Protein AF-A0A3M5W2M2-F1 (afdb_monomer)

Radius of gyration: 17.87 Å; Cα contacts (8 Å, |Δi|>4): 77; chains: 1; bounding box: 51×24×40 Å

Sequence (66 aa):
MASICPGTSHQIVLDLDEAAPAHFNLEPAGYVLHRWDPEQGLVSHNAVFGDYEGPYPFYDEGGLID

pLDDT: mean 93.92, std 4.36, range [67.69, 98.12]

Organism: NCBI:txid663959

Nearest PDB 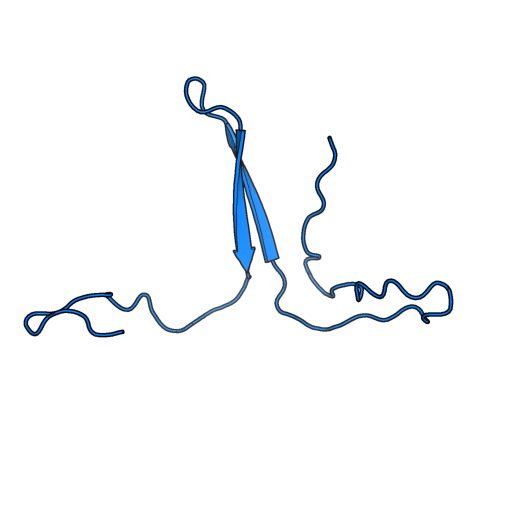structures (foldseek):
  3m9q-assembly2_B  TM=3.371E-01  e=2.338E+00  Drosophila melanogaster
  3k6l-assembly3_C  TM=3.419E-01  e=8.768E+00  Escherichia coli K-12

Secondary structure (DSSP, 8-state):
-------SS-EE-----TTPPP-EE-PPPEEEEEEEETTTEEEEEEEE-S--S-PPPSEETTEE--

Solvent-accessible surface area (backbone atoms only — not comparable to full-atom values): 4585 Å² total; per-residue (Å²): 140,86,85,87,67,60,38,82,66,51,35,72,60,89,67,86,55,92,84,58,76,95,50,71,40,81,54,76,24,30,48,66,50,78,44,79,42,97,90,80,39,79,46,76,47,78,50,70,59,79,92,70,93,69,90,74,70,62,60,58,100,91,38,76,73,118

Structure (mmCIF, N/CA/C/O backbone):
data_AF-A0A3M5W2M2-F1
#
_entry.id   AF-A0A3M5W2M2-F1
#
loop_
_atom_site.group_PDB
_atom_site.id
_atom_site.type_symbol
_atom_site.label_atom_id
_atom_site.label_alt_id
_atom_site.label_comp_id
_atom_site.label_asym_id
_atom_site.label_entity_id
_atom_site.label_seq_id
_atom_site.pdbx_PDB_ins_code
_atom_site.Cartn_x
_atom_site.Cartn_y
_atom_site.Cartn_z
_atom_site.occupancy
_atom_site.B_iso_or_equiv
_atom_site.auth_seq_id
_atom_site.auth_comp_id
_atom_site.auth_asym_id
_atom_site.auth_atom_id
_atom_site.pdbx_PDB_model_num
ATOM 1 N N . MET A 1 1 ? 13.586 1.637 11.004 1.00 67.69 1 MET A N 1
ATOM 2 C CA . MET A 1 1 ? 12.354 1.055 10.434 1.00 67.69 1 MET A CA 1
ATOM 3 C C . MET A 1 1 ? 11.972 1.900 9.234 1.00 67.69 1 MET A C 1
ATOM 5 O O . MET A 1 1 ? 12.049 3.116 9.343 1.00 67.69 1 MET A O 1
ATOM 9 N N . ALA A 1 2 ? 11.653 1.278 8.104 1.00 82.75 2 ALA A N 1
ATOM 10 C CA . ALA A 1 2 ? 11.228 1.961 6.887 1.00 82.75 2 ALA A CA 1
ATOM 11 C C . ALA A 1 2 ? 9.936 1.305 6.392 1.00 82.75 2 ALA A C 1
ATOM 13 O O . ALA A 1 2 ? 9.759 0.101 6.564 1.00 82.75 2 ALA A O 1
ATOM 14 N N . SER A 1 3 ? 9.049 2.109 5.815 1.00 90.50 3 SER A N 1
ATOM 15 C CA . SER A 1 3 ? 7.825 1.663 5.154 1.00 90.50 3 SER A CA 1
ATOM 16 C C . SER A 1 3 ? 7.781 2.289 3.771 1.00 90.50 3 SER A C 1
ATOM 18 O O . SER A 1 3 ? 8.260 3.408 3.586 1.00 90.50 3 SER A O 1
ATOM 20 N N . ILE A 1 4 ? 7.185 1.576 2.823 1.00 92.81 4 ILE A N 1
ATOM 21 C CA . ILE A 1 4 ? 6.847 2.088 1.495 1.00 92.81 4 ILE A CA 1
ATOM 22 C C . ILE A 1 4 ? 5.322 2.156 1.353 1.00 92.81 4 ILE A C 1
ATOM 24 O O . ILE A 1 4 ? 4.600 1.528 2.126 1.00 92.81 4 ILE A O 1
ATOM 28 N N . CYS A 1 5 ? 4.840 2.943 0.397 1.00 93.81 5 CYS A N 1
ATOM 29 C CA . CYS A 1 5 ? 3.424 3.125 0.081 1.00 93.81 5 CYS A CA 1
ATOM 30 C C . CYS A 1 5 ? 3.211 2.773 -1.398 1.00 93.81 5 CYS A C 1
ATOM 32 O O . CYS A 1 5 ? 4.107 3.072 -2.195 1.00 93.81 5 CYS A O 1
ATOM 34 N N . PRO A 1 6 ? 2.059 2.186 -1.781 1.00 94.06 6 PRO A N 1
ATOM 35 C CA . PRO A 1 6 ? 1.693 2.057 -3.186 1.00 94.06 6 PRO A CA 1
ATOM 36 C C . PRO A 1 6 ? 1.773 3.399 -3.921 1.00 94.06 6 PRO A C 1
ATOM 38 O O . PRO A 1 6 ? 1.491 4.458 -3.352 1.00 94.06 6 PRO A O 1
ATOM 41 N N . GLY A 1 7 ? 2.154 3.351 -5.195 1.00 91.69 7 GLY A N 1
ATOM 42 C CA . GLY A 1 7 ? 2.120 4.506 -6.082 1.00 91.69 7 GLY A CA 1
ATOM 43 C C . GLY A 1 7 ? 0.683 4.920 -6.405 1.00 91.69 7 GLY A C 1
ATOM 44 O O . GLY A 1 7 ? -0.235 4.100 -6.415 1.00 91.69 7 GLY A O 1
ATOM 45 N N . THR A 1 8 ? 0.482 6.196 -6.728 1.00 92.25 8 THR A N 1
ATOM 46 C CA . THR A 1 8 ? -0.838 6.737 -7.099 1.00 92.25 8 THR A CA 1
ATOM 47 C C . THR A 1 8 ? -1.221 6.495 -8.565 1.00 92.25 8 THR A C 1
ATOM 49 O O . THR A 1 8 ? -2.329 6.841 -8.962 1.00 92.25 8 THR A O 1
ATOM 52 N N . SER A 1 9 ? -0.324 5.929 -9.384 1.00 92.06 9 SER A N 1
ATOM 53 C CA . SER A 1 9 ? -0.524 5.744 -10.832 1.00 92.06 9 SER A CA 1
ATOM 54 C C . SER A 1 9 ? -0.201 4.327 -11.304 1.00 92.06 9 SER A C 1
ATOM 56 O O . SER A 1 9 ? -1.070 3.653 -11.842 1.00 92.06 9 SER A O 1
ATOM 58 N N . HIS A 1 10 ? 1.042 3.889 -11.127 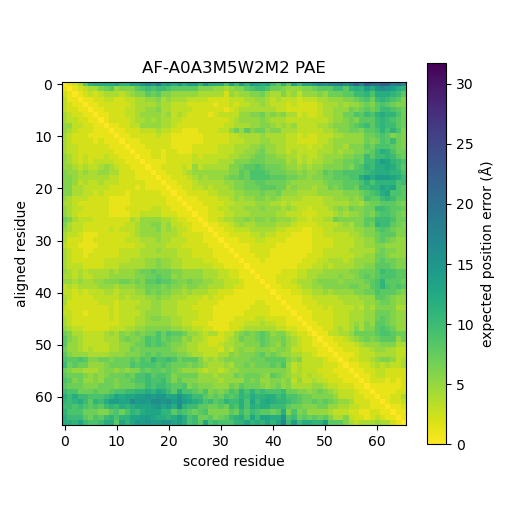1.00 93.69 10 HIS A N 1
ATOM 59 C CA . HIS A 1 10 ? 1.523 2.568 -11.520 1.00 93.69 10 HIS A CA 1
ATOM 60 C C . HIS A 1 10 ? 2.347 1.984 -10.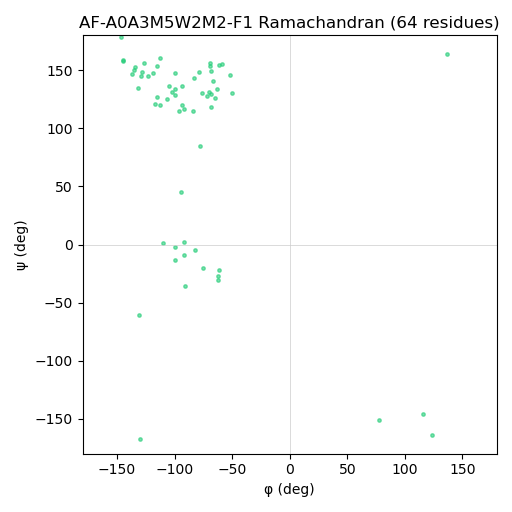379 1.00 93.69 10 HIS A C 1
ATOM 62 O O . HIS A 1 10 ? 2.929 2.728 -9.584 1.00 93.69 10 HIS A O 1
ATOM 68 N N . GLN A 1 11 ? 2.392 0.658 -10.310 1.00 95.56 11 GLN A N 1
ATOM 69 C CA . GLN A 1 11 ? 3.183 -0.068 -9.323 1.00 95.56 11 GLN A CA 1
ATOM 70 C C . GLN A 1 11 ? 4.414 -0.648 -10.000 1.00 95.56 11 GLN A C 1
ATOM 72 O O . GLN A 1 11 ? 4.314 -1.194 -11.097 1.00 95.56 11 GLN A O 1
ATOM 77 N N . ILE A 1 12 ? 5.569 -0.530 -9.351 1.00 95.62 12 ILE A N 1
ATOM 78 C CA . ILE A 1 12 ? 6.774 -1.230 -9.793 1.00 95.62 12 ILE A CA 1
ATOM 79 C C . ILE A 1 12 ? 6.632 -2.693 -9.395 1.00 95.62 12 ILE A C 1
ATOM 81 O O . ILE A 1 12 ? 6.294 -2.993 -8.249 1.00 95.62 12 ILE A O 1
ATOM 85 N N . VAL A 1 13 ? 6.875 -3.592 -10.346 1.00 95.50 13 VAL A N 1
ATOM 86 C CA . VAL A 1 13 ? 6.793 -5.031 -10.094 1.00 95.50 13 VAL A CA 1
ATOM 87 C C . VAL A 1 13 ? 7.875 -5.416 -9.092 1.00 95.50 13 VAL A C 1
ATOM 89 O O . VAL A 1 13 ? 9.054 -5.125 -9.300 1.00 95.50 13 VAL A O 1
ATOM 92 N N . LEU A 1 14 ? 7.471 -6.080 -8.007 1.00 94.44 14 LEU A N 1
ATOM 93 C CA . LEU A 1 14 ? 8.408 -6.707 -7.084 1.00 94.44 14 LEU A CA 1
ATOM 94 C C . LEU A 1 14 ? 8.891 -8.024 -7.693 1.00 94.44 14 LEU A C 1
ATOM 96 O O . LEU A 1 14 ? 8.341 -9.087 -7.414 1.00 94.44 14 LEU A O 1
ATOM 100 N N . ASP A 1 15 ? 9.910 -7.925 -8.538 1.00 96.19 15 ASP A N 1
ATOM 101 C CA . ASP A 1 15 ? 10.681 -9.071 -9.004 1.00 96.19 15 ASP A CA 1
ATOM 102 C C . ASP A 1 15 ? 11.983 -9.154 -8.198 1.00 96.19 15 ASP A C 1
ATOM 104 O O . ASP A 1 15 ? 12.681 -8.154 -8.024 1.00 96.19 15 ASP A O 1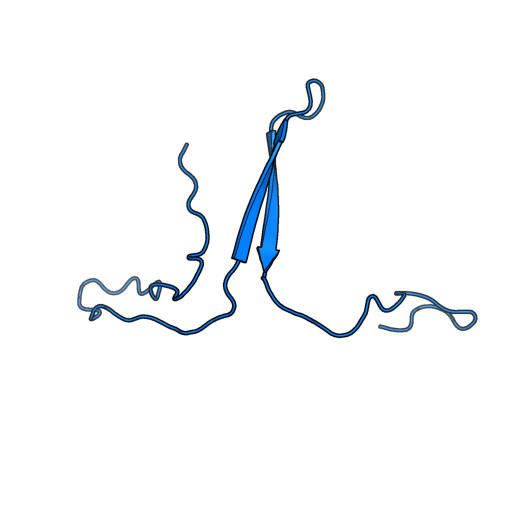
ATOM 108 N N . LEU A 1 16 ? 12.263 -10.329 -7.634 1.00 95.50 16 LEU A N 1
ATOM 109 C CA . LEU A 1 16 ? 13.428 -10.562 -6.776 1.00 95.50 16 LEU A CA 1
ATOM 110 C C . LEU A 1 16 ? 14.586 -11.236 -7.525 1.00 95.50 16 LEU A C 1
ATOM 112 O O . LEU A 1 16 ? 15.632 -11.467 -6.917 1.00 95.50 16 LEU A O 1
ATOM 116 N N . ASP A 1 17 ? 14.417 -11.562 -8.810 1.00 97.50 17 ASP A N 1
ATOM 117 C CA . ASP A 1 17 ? 15.521 -12.004 -9.661 1.00 97.50 17 ASP A CA 1
ATOM 118 C C . ASP A 1 17 ? 16.449 -10.816 -9.976 1.00 97.50 17 ASP A C 1
ATOM 120 O O . ASP A 1 17 ? 16.014 -9.758 -10.429 1.00 97.50 17 ASP A O 1
ATOM 124 N N . GLU A 1 18 ? 17.752 -10.984 -9.738 1.00 95.81 18 GLU A N 1
ATOM 125 C CA . GLU A 1 18 ? 18.769 -9.953 -9.983 1.00 95.81 18 GLU A CA 1
ATOM 126 C C . GLU A 1 18 ? 18.867 -9.566 -11.470 1.00 95.81 18 GLU A C 1
ATOM 128 O O . GLU A 1 18 ? 19.240 -8.440 -11.800 1.00 95.81 18 GLU A O 1
ATOM 133 N N . ALA A 1 19 ? 18.509 -10.483 -12.371 1.00 97.19 19 ALA A N 1
ATOM 134 C CA . ALA A 1 19 ? 18.480 -10.256 -13.809 1.00 97.19 19 ALA A CA 1
ATOM 135 C C . ALA A 1 19 ? 17.113 -9.766 -14.322 1.00 97.19 19 ALA A C 1
ATOM 137 O O . ALA A 1 19 ? 16.951 -9.591 -15.535 1.00 97.19 19 ALA A O 1
ATOM 138 N N . ALA A 1 20 ? 16.130 -9.548 -13.441 1.00 96.12 20 ALA A N 1
ATOM 139 C CA . ALA A 1 20 ? 14.807 -9.101 -13.848 1.00 96.12 20 ALA A CA 1
ATOM 140 C C . ALA A 1 20 ? 14.856 -7.713 -14.516 1.00 96.12 20 ALA A C 1
ATOM 142 O O . ALA A 1 20 ? 15.483 -6.781 -14.002 1.00 96.12 20 ALA A O 1
ATOM 143 N N . PRO A 1 21 ? 14.177 -7.523 -15.660 1.00 96.75 21 PRO A N 1
ATOM 144 C CA . PRO A 1 21 ? 14.013 -6.200 -16.250 1.00 96.75 21 PRO A CA 1
ATOM 145 C C . PRO A 1 21 ? 13.079 -5.319 -15.402 1.00 96.75 21 PRO A C 1
ATOM 147 O O . PRO A 1 21 ? 12.198 -5.799 -14.691 1.00 96.75 21 PRO A O 1
ATOM 150 N N . ALA A 1 22 ? 13.223 -3.997 -15.524 1.00 96.50 22 ALA A N 1
ATOM 151 C CA . ALA A 1 22 ? 12.328 -3.051 -14.864 1.00 96.50 22 ALA A CA 1
ATOM 152 C C . ALA A 1 22 ? 10.918 -3.107 -15.478 1.00 96.50 22 ALA A C 1
ATOM 154 O O . ALA A 1 22 ? 10.728 -2.776 -16.651 1.00 96.50 22 ALA A O 1
ATOM 155 N N . HIS A 1 23 ? 9.929 -3.476 -14.666 1.00 97.75 23 HIS A N 1
ATOM 156 C CA . HIS A 1 23 ? 8.531 -3.592 -15.073 1.00 97.75 23 HIS A CA 1
ATOM 157 C C . HIS A 1 23 ? 7.595 -2.787 -14.169 1.00 97.75 23 HIS A C 1
ATOM 159 O O . HIS A 1 23 ? 7.893 -2.521 -13.001 1.00 97.75 23 HIS A O 1
ATOM 165 N N . PHE A 1 24 ? 6.432 -2.432 -14.716 1.00 97.06 24 PHE A N 1
ATOM 166 C CA . PHE A 1 24 ? 5.345 -1.811 -13.973 1.00 97.06 24 PHE A CA 1
ATOM 167 C C . PHE A 1 24 ? 3.997 -2.442 -14.330 1.00 97.06 24 PHE A C 1
ATOM 169 O O . PHE A 1 24 ? 3.787 -2.861 -15.468 1.00 97.06 24 PHE A O 1
ATOM 176 N N . ASN A 1 25 ? 3.077 -2.435 -13.367 1.00 96.56 25 ASN A N 1
ATOM 177 C CA . ASN A 1 25 ? 1.684 -2.832 -13.541 1.00 96.56 25 ASN A CA 1
ATOM 178 C C . ASN A 1 25 ? 0.748 -1.64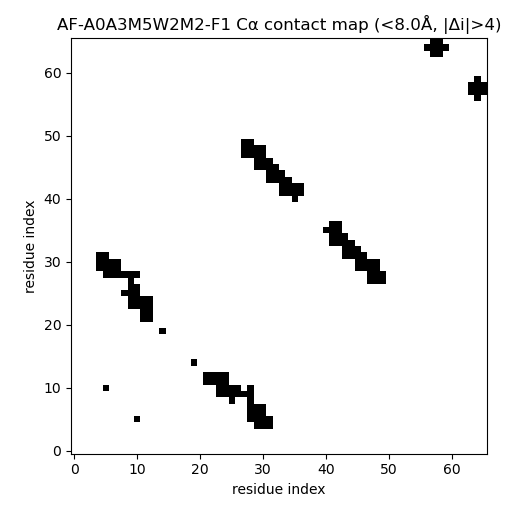0 -13.309 1.00 96.56 25 ASN A C 1
ATOM 180 O O . ASN A 1 25 ? 1.048 -0.722 -12.541 1.00 96.56 25 ASN A O 1
ATOM 184 N N . LEU A 1 26 ? -0.427 -1.694 -13.939 1.00 94.69 26 LEU A N 1
ATOM 185 C CA . LEU A 1 26 ? -1.558 -0.798 -13.670 1.00 94.69 26 LEU A CA 1
ATOM 186 C C . LEU A 1 26 ? -2.529 -1.438 -12.668 1.00 94.69 26 LEU A C 1
ATOM 188 O O . LEU A 1 26 ? -3.741 -1.453 -12.873 1.00 94.69 26 LEU A O 1
ATOM 192 N N . GLU A 1 27 ? -1.979 -2.022 -11.604 1.00 91.81 27 GLU A N 1
ATOM 193 C CA . GLU A 1 27 ? -2.767 -2.445 -10.446 1.00 91.81 27 GLU A CA 1
ATOM 194 C C . GLU A 1 27 ? -3.448 -1.229 -9.800 1.00 91.81 27 GLU A C 1
ATOM 196 O O . GLU A 1 27 ? -2.940 -0.107 -9.941 1.00 91.81 27 GLU A O 1
ATOM 201 N N . PRO A 1 28 ? -4.578 -1.419 -9.089 1.00 92.44 28 PRO A N 1
ATOM 202 C CA . PRO A 1 28 ? -5.243 -0.322 -8.407 1.00 92.44 28 PRO A CA 1
ATOM 203 C C . PRO A 1 28 ? -4.254 0.475 -7.560 1.00 92.44 28 PRO A C 1
ATOM 205 O O . PRO A 1 28 ? -3.479 -0.079 -6.778 1.00 92.44 28 PRO A O 1
ATOM 208 N N . ALA A 1 29 ? -4.280 1.794 -7.727 1.00 93.38 29 ALA A N 1
ATOM 209 C CA . ALA A 1 29 ? -3.534 2.681 -6.854 1.00 93.38 29 ALA A CA 1
ATOM 210 C C . ALA A 1 29 ? -4.001 2.481 -5.402 1.00 93.38 29 ALA A C 1
ATOM 212 O O . ALA A 1 29 ? -5.141 2.089 -5.160 1.00 93.38 29 ALA A O 1
ATOM 213 N N . GLY A 1 30 ? -3.155 2.795 -4.425 1.00 94.38 30 GLY A N 1
ATOM 214 C CA . GLY A 1 30 ? -3.513 2.686 -3.012 1.00 94.38 30 GLY A CA 1
ATOM 215 C C . GLY A 1 30 ? -2.855 3.750 -2.151 1.00 94.38 30 GLY A C 1
ATOM 216 O O . GLY A 1 30 ? -2.093 4.583 -2.639 1.00 94.38 30 GLY A O 1
ATOM 217 N N . TYR A 1 31 ? -3.164 3.725 -0.860 1.00 94.38 31 TYR A N 1
ATOM 218 C CA . TYR A 1 31 ? -2.618 4.644 0.128 1.00 94.38 31 TYR A CA 1
ATOM 219 C C . TYR A 1 31 ? -2.408 3.958 1.476 1.00 94.38 31 TYR A C 1
ATOM 221 O O . TYR A 1 31 ? -3.051 2.956 1.802 1.00 94.38 31 TYR A O 1
ATOM 229 N N . VAL A 1 32 ? -1.518 4.544 2.278 1.00 97.19 32 VAL A N 1
ATOM 230 C CA . VAL A 1 32 ? -1.333 4.193 3.687 1.00 97.19 32 VAL A CA 1
ATOM 231 C C . VAL A 1 32 ? -1.771 5.370 4.550 1.00 97.19 32 VAL A C 1
ATOM 233 O O . VAL A 1 32 ? -1.227 6.468 4.442 1.00 97.19 32 VAL A O 1
ATOM 236 N N . LEU A 1 33 ? -2.760 5.151 5.414 1.00 95.69 33 LEU A N 1
ATOM 237 C CA . LEU A 1 33 ? -3.196 6.114 6.418 1.00 95.69 33 LEU A CA 1
ATOM 238 C C . LEU A 1 33 ? -2.524 5.803 7.755 1.00 95.69 33 LEU A C 1
ATOM 240 O O . LEU A 1 33 ? -2.798 4.781 8.382 1.00 95.69 33 LEU A O 1
ATOM 244 N N . HIS A 1 34 ? -1.676 6.718 8.209 1.00 96.50 34 HIS A N 1
ATOM 245 C CA . HIS A 1 34 ? -1.021 6.634 9.508 1.00 96.50 34 HIS A CA 1
ATOM 246 C C . HIS A 1 34 ? -1.825 7.399 10.563 1.00 96.50 34 HIS A C 1
ATOM 248 O O . HIS A 1 34 ? -2.011 8.611 10.455 1.00 96.50 34 HIS A O 1
ATOM 254 N N . ARG A 1 35 ? -2.276 6.700 11.605 1.00 97.56 35 ARG A N 1
ATOM 255 C CA . ARG A 1 35 ? -2.942 7.274 12.776 1.00 97.56 35 ARG A CA 1
ATOM 256 C C . ARG A 1 35 ? -2.078 7.050 14.010 1.00 97.56 35 ARG A C 1
ATOM 258 O O . ARG A 1 35 ? -1.716 5.920 14.316 1.00 97.56 35 ARG A O 1
ATOM 265 N N . TRP A 1 36 ? -1.784 8.124 14.732 1.00 97.44 36 TRP A N 1
ATOM 266 C CA . TRP A 1 36 ? -1.163 8.043 16.050 1.00 97.44 36 TRP A CA 1
ATOM 267 C C . TRP A 1 36 ? -2.228 8.043 17.144 1.00 97.44 36 TRP A C 1
ATOM 269 O O . TRP A 1 36 ? -3.158 8.850 17.104 1.00 97.44 36 TRP A O 1
ATOM 279 N N . ASP A 1 37 ? -2.057 7.168 18.127 1.00 97.50 37 ASP A N 1
ATOM 280 C CA . ASP A 1 37 ? -2.823 7.131 19.363 1.00 97.50 37 ASP A CA 1
ATOM 281 C C . ASP A 1 37 ? -1.857 7.021 20.563 1.00 97.50 37 ASP A C 1
ATOM 283 O O . ASP A 1 37 ? -0.911 6.235 20.503 1.00 97.50 37 ASP A O 1
ATOM 287 N N . PRO A 1 38 ? -2.028 7.800 21.646 1.00 97.44 38 PRO A N 1
ATOM 288 C CA . PRO A 1 38 ? -1.108 7.755 22.784 1.00 97.44 38 PRO A CA 1
ATOM 289 C C . PRO A 1 38 ? -1.046 6.407 23.517 1.00 97.44 38 PRO A C 1
ATOM 291 O O . PRO A 1 38 ? 0.002 6.084 24.072 1.00 97.44 38 PRO A O 1
ATOM 294 N N . GLU A 1 39 ? -2.137 5.637 23.543 1.00 98.12 39 GLU A N 1
ATOM 295 C CA . GLU A 1 39 ? -2.209 4.344 24.236 1.00 98.12 39 GLU A CA 1
ATOM 296 C C . GLU A 1 39 ? -1.832 3.184 23.306 1.00 98.12 39 GLU A C 1
ATOM 298 O O . GLU A 1 39 ? -1.191 2.225 23.733 1.00 98.12 39 GLU A O 1
ATOM 303 N N . GLN A 1 40 ? -2.207 3.277 22.027 1.00 96.50 40 GLN A N 1
ATOM 304 C CA . GLN A 1 40 ? -2.033 2.205 21.037 1.00 96.50 40 GLN A CA 1
ATOM 305 C C . GLN A 1 40 ? -0.807 2.394 20.128 1.00 96.50 40 GLN A C 1
ATOM 307 O O . GLN A 1 40 ? -0.397 1.465 19.432 1.00 96.50 40 GLN A O 1
ATOM 312 N N . GLY A 1 41 ? -0.200 3.580 20.129 1.00 97.00 41 GLY A N 1
ATOM 313 C CA . GLY A 1 41 ? 0.931 3.937 19.279 1.00 97.00 41 GLY A CA 1
ATOM 314 C C . GLY A 1 41 ? 0.537 4.249 17.830 1.00 97.00 41 GLY A C 1
ATOM 315 O O . GLY A 1 41 ? -0.547 4.756 17.540 1.00 97.00 41 GLY A O 1
ATOM 316 N N . LEU A 1 42 ? 1.460 3.990 16.896 1.00 96.44 42 LEU A N 1
ATOM 317 C CA . LEU A 1 42 ? 1.261 4.237 15.466 1.00 96.44 42 LEU A CA 1
ATOM 318 C C . LEU A 1 42 ? 0.530 3.061 14.808 1.00 96.44 42 LEU A C 1
ATOM 320 O O . LEU A 1 42 ? 1.096 1.980 14.660 1.00 96.44 42 LEU A O 1
ATOM 324 N N . VAL A 1 43 ? -0.684 3.305 14.321 1.00 96.31 43 VAL A N 1
ATOM 325 C CA . VAL A 1 43 ? -1.454 2.372 13.493 1.00 96.31 43 VAL A CA 1
ATOM 326 C C . VAL A 1 43 ? -1.371 2.818 12.037 1.00 96.31 43 VAL A C 1
ATOM 328 O O . VAL A 1 43 ? -1.586 3.986 11.724 1.00 96.31 43 VAL A O 1
ATOM 331 N N . SER A 1 44 ? -1.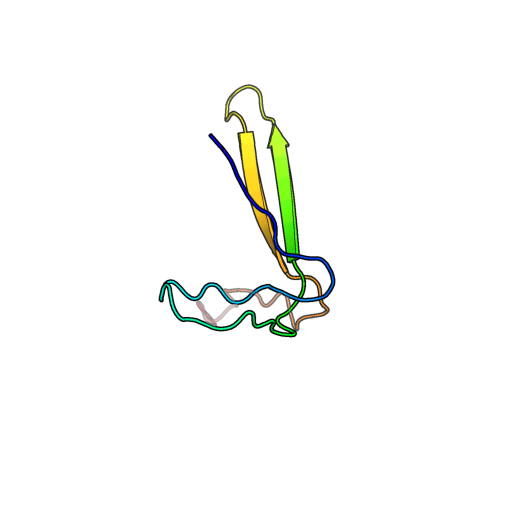059 1.891 11.133 1.00 96.38 44 SER A N 1
ATOM 332 C CA . SER A 1 44 ? -1.013 2.152 9.690 1.00 96.38 44 SER A CA 1
ATOM 333 C C . SER A 1 44 ? -2.067 1.306 8.991 1.00 96.38 44 SER A C 1
ATOM 335 O O . SER A 1 44 ? -2.049 0.084 9.112 1.00 96.38 44 SER A O 1
ATOM 337 N N . HIS A 1 45 ? -2.992 1.951 8.288 1.00 95.81 45 HIS A N 1
ATOM 338 C CA . HIS A 1 45 ? -4.053 1.298 7.532 1.00 95.81 45 HIS A CA 1
ATOM 339 C C . HIS A 1 45 ? -3.759 1.390 6.034 1.00 95.81 45 HIS A C 1
ATOM 3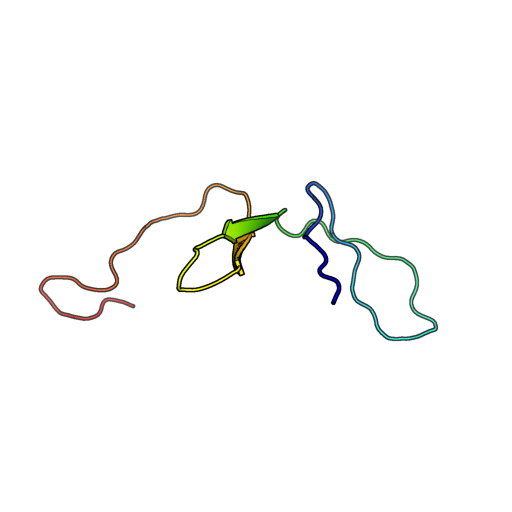41 O O . HIS A 1 45 ? -3.576 2.490 5.519 1.00 95.81 45 HIS A O 1
ATOM 347 N N . ASN A 1 46 ? -3.735 0.250 5.344 1.00 95.62 46 ASN A N 1
ATOM 348 C CA . ASN A 1 46 ? -3.533 0.179 3.897 1.00 95.62 46 ASN A CA 1
ATOM 349 C C . ASN A 1 46 ? -4.881 0.010 3.196 1.00 95.62 46 ASN A C 1
ATOM 351 O O . ASN A 1 46 ? -5.664 -0.851 3.591 1.00 95.62 46 ASN A O 1
ATOM 355 N N . ALA A 1 47 ? -5.119 0.786 2.143 1.00 93.81 47 ALA A N 1
ATOM 356 C CA . ALA A 1 47 ? -6.330 0.698 1.336 1.00 93.81 47 ALA A CA 1
ATOM 357 C C . ALA A 1 47 ? -6.036 0.978 -0.145 1.00 93.81 47 ALA A C 1
ATOM 359 O O . ALA A 1 47 ? -5.024 1.593 -0.488 1.00 93.81 47 ALA A O 1
ATOM 360 N N . VAL A 1 48 ? -6.930 0.520 -1.019 1.00 93.62 48 VAL A N 1
ATOM 361 C CA . VAL A 1 48 ? -6.888 0.765 -2.467 1.00 93.62 48 VAL A CA 1
ATOM 362 C C . VAL A 1 48 ? -7.842 1.899 -2.845 1.00 93.62 48 VAL A C 1
ATOM 364 O O . VAL A 1 48 ? -8.889 2.076 -2.227 1.00 93.62 48 VAL A O 1
ATOM 367 N N . PHE A 1 49 ? -7.486 2.673 -3.865 1.00 88.75 49 PHE A N 1
ATOM 368 C CA . PHE A 1 49 ? -8.368 3.638 -4.510 1.00 88.75 49 PHE A CA 1
ATOM 369 C C . PHE A 1 49 ? -9.323 2.926 -5.467 1.00 88.75 49 PHE A C 1
ATOM 371 O O . PHE A 1 49 ? -8.960 1.933 -6.100 1.00 88.75 49 PHE A O 1
ATOM 378 N N . GLY A 1 50 ? -10.524 3.475 -5.610 1.00 88.00 50 GLY A N 1
ATOM 379 C CA . GLY A 1 50 ? -11.520 3.023 -6.575 1.00 88.00 50 GLY A CA 1
ATOM 380 C C . GLY A 1 50 ? -12.916 2.966 -5.974 1.00 88.00 50 GLY A C 1
ATOM 381 O O . GLY A 1 50 ? -13.080 2.976 -4.754 1.00 88.00 50 GLY A O 1
ATOM 382 N N . ASP A 1 51 ? -13.903 2.898 -6.858 1.00 91.38 51 ASP A N 1
ATOM 383 C CA . ASP A 1 51 ? -15.282 2.597 -6.499 1.00 91.38 51 ASP A CA 1
ATOM 384 C C . ASP A 1 51 ? -15.478 1.081 -6.613 1.00 91.38 51 ASP A C 1
ATOM 386 O O . ASP A 1 51 ? -15.342 0.505 -7.694 1.00 91.38 51 ASP A O 1
ATOM 390 N N . TYR A 1 52 ? -15.767 0.438 -5.485 1.00 90.94 52 TYR A N 1
ATOM 391 C CA . TYR A 1 52 ? -16.008 -1.001 -5.385 1.00 90.94 52 TYR A CA 1
ATOM 392 C C . TYR A 1 52 ? -17.426 -1.230 -4.864 1.00 90.94 52 TYR A C 1
ATO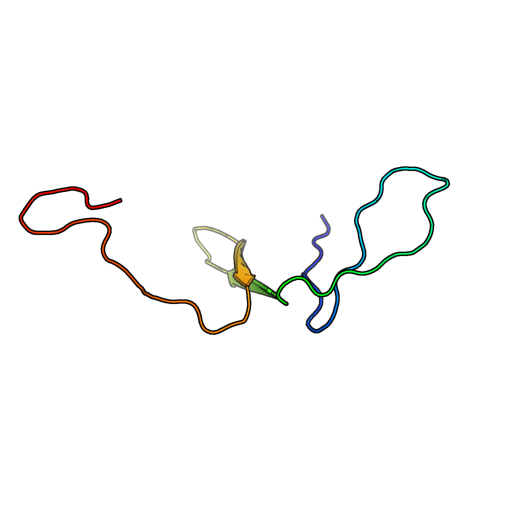M 394 O O . TYR A 1 52 ? -17.944 -0.422 -4.091 1.00 90.94 52 TYR A O 1
ATOM 402 N N . GLU A 1 53 ? -18.071 -2.311 -5.294 1.00 94.06 53 GLU A N 1
ATOM 403 C CA . GLU A 1 53 ? -19.436 -2.620 -4.863 1.00 94.06 53 GLU A CA 1
ATOM 404 C C . GLU A 1 53 ? -19.483 -2.949 -3.357 1.00 94.06 53 GLU A C 1
ATOM 406 O O . GLU A 1 53 ? -18.573 -3.584 -2.819 1.00 94.06 53 GLU A O 1
ATOM 411 N N . GLY A 1 54 ? -20.532 -2.483 -2.668 1.00 93.50 54 GLY A N 1
ATOM 412 C CA . GLY A 1 54 ? -20.702 -2.614 -1.218 1.00 93.50 54 GLY A CA 1
ATOM 413 C C . GLY A 1 54 ? -20.892 -1.267 -0.491 1.00 93.50 54 GLY A C 1
ATOM 414 O O . GLY A 1 54 ? -21.207 -0.260 -1.131 1.00 93.50 54 GLY A O 1
ATOM 415 N N . PRO A 1 55 ? -20.727 -1.227 0.850 1.00 92.62 55 PRO A N 1
ATOM 416 C CA . PRO A 1 55 ? -20.390 -2.359 1.714 1.00 92.62 55 PRO A CA 1
ATOM 417 C C . PRO A 1 55 ? -21.558 -3.343 1.825 1.00 92.62 55 PRO A C 1
ATOM 419 O O . PRO A 1 55 ? -22.691 -2.947 2.103 1.00 92.62 55 PRO A O 1
ATOM 422 N N . TYR A 1 56 ? -21.274 -4.629 1.638 1.00 93.31 56 TYR A N 1
ATOM 423 C CA . TYR A 1 56 ? -22.236 -5.680 1.947 1.00 93.31 56 TYR A CA 1
ATOM 424 C C . TYR A 1 56 ? -22.167 -6.012 3.436 1.00 93.31 56 TYR A C 1
ATOM 426 O O . TYR A 1 56 ? -21.082 -5.979 4.026 1.00 93.31 56 TYR A O 1
ATOM 434 N N . PRO A 1 57 ? -23.301 -6.318 4.076 1.00 94.25 57 PRO A N 1
ATOM 435 C CA . PRO A 1 57 ? -23.264 -6.846 5.425 1.00 94.25 57 PRO A CA 1
ATOM 436 C C . PRO A 1 57 ? -22.659 -8.258 5.413 1.00 94.25 57 PRO A C 1
ATOM 438 O O . PRO A 1 57 ? -22.851 -9.003 4.463 1.00 94.25 57 PRO A O 1
ATOM 441 N N . PHE A 1 58 ? -21.977 -8.657 6.489 1.00 95.25 58 PHE A N 1
ATOM 442 C CA . PHE A 1 58 ? -21.613 -10.070 6.681 1.00 95.25 58 PHE A CA 1
ATOM 443 C C . PHE A 1 58 ? -22.818 -10.922 7.107 1.00 95.25 58 PHE A C 1
ATOM 445 O O . PHE A 1 58 ? -22.783 -12.138 6.969 1.00 95.25 58 PHE A O 1
ATOM 452 N N . TYR A 1 59 ? -23.879 -10.303 7.638 1.00 96.38 59 TYR A N 1
ATOM 453 C CA . TYR A 1 59 ? -25.014 -11.009 8.230 1.00 96.38 59 TYR A CA 1
ATOM 454 C C . TYR A 1 59 ? -26.358 -10.408 7.822 1.00 96.38 59 TYR A C 1
ATOM 456 O O . TYR A 1 59 ? -26.489 -9.186 7.721 1.00 96.38 59 TYR A O 1
ATOM 464 N N . ASP A 1 60 ? -27.367 -11.265 7.702 1.00 94.75 60 ASP A N 1
ATOM 465 C CA . ASP A 1 60 ? -28.779 -10.902 7.599 1.00 94.75 60 ASP A CA 1
ATOM 466 C C . ASP A 1 60 ? -29.645 -11.698 8.603 1.00 94.75 60 ASP A C 1
ATOM 468 O O . ASP A 1 60 ? -29.134 -12.319 9.540 1.00 94.75 60 ASP A O 1
ATOM 472 N N . GLU A 1 61 ? -30.973 -11.660 8.444 1.00 93.19 61 GLU A N 1
ATOM 473 C CA . GLU A 1 61 ? -31.916 -12.403 9.298 1.00 93.19 61 GLU A CA 1
ATOM 474 C C . GLU A 1 61 ? -31.725 -13.934 9.242 1.00 93.19 61 GLU A C 1
ATOM 476 O O . GLU A 1 61 ? -32.131 -14.638 10.168 1.00 93.19 61 GLU A O 1
ATOM 481 N N . GLY A 1 62 ? -31.110 -14.454 8.176 1.00 93.88 62 GLY A N 1
ATOM 482 C CA . GLY A 1 62 ? -30.799 -15.866 7.964 1.00 93.88 62 GLY A CA 1
ATOM 483 C C . GLY A 1 62 ? -29.415 -16.294 8.463 1.00 93.88 62 GLY A C 1
ATOM 484 O O . GLY A 1 62 ? -29.146 -17.496 8.518 1.00 93.88 62 GLY A O 1
ATOM 485 N N . GLY A 1 63 ? -28.558 -15.353 8.872 1.00 92.81 63 GLY A N 1
ATOM 486 C CA . GLY A 1 63 ? -27.216 -15.627 9.385 1.00 92.81 63 GLY A CA 1
ATOM 487 C C . GLY A 1 63 ? -26.112 -15.047 8.502 1.00 92.81 63 GLY A C 1
ATOM 488 O O . GLY A 1 63 ? -26.257 -13.953 7.973 1.00 92.81 63 GLY A O 1
ATOM 489 N N . LEU A 1 64 ? -24.972 -15.741 8.423 1.00 93.56 64 LEU A N 1
ATOM 490 C CA . LEU A 1 64 ? -23.805 -15.331 7.632 1.00 93.56 64 LEU A CA 1
ATOM 491 C C . LEU A 1 64 ? -24.129 -15.422 6.130 1.00 93.56 64 LEU A C 1
ATOM 493 O O . LEU A 1 64 ? -24.611 -16.465 5.686 1.00 93.56 64 LEU A O 1
ATOM 497 N N . ILE A 1 65 ? -23.855 -14.358 5.370 1.00 92.81 65 ILE A N 1
ATOM 498 C CA . ILE A 1 65 ? -24.175 -14.278 3.931 1.00 92.81 65 ILE A CA 1
ATOM 499 C C . ILE A 1 65 ? -22.952 -14.308 2.999 1.00 92.81 65 ILE A C 1
ATOM 501 O O . ILE A 1 65 ? -23.125 -14.246 1.783 1.00 92.81 65 ILE A O 1
ATOM 505 N N . ASP A 1 66 ? -21.749 -14.422 3.562 1.00 84.19 66 ASP A N 1
ATOM 506 C CA . ASP A 1 66 ? -20.457 -14.577 2.872 1.00 84.19 66 ASP A CA 1
ATOM 507 C C . ASP A 1 66 ? -19.696 -1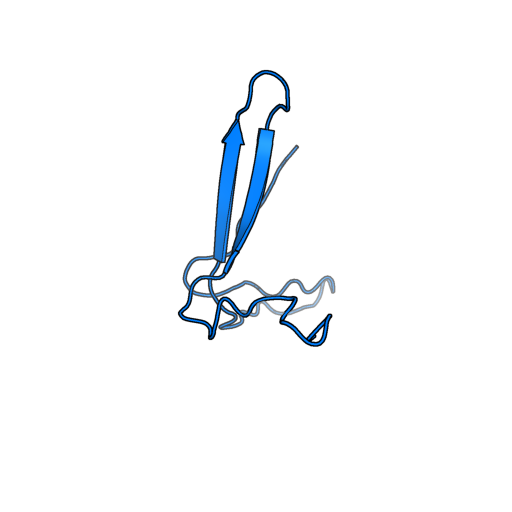5.788 3.433 1.00 84.19 66 ASP A C 1
ATOM 509 O O . ASP A 1 66 ? -19.582 -15.877 4.679 1.00 84.19 66 ASP A O 1
#

Foldseek 3Di:
DDDDAFDCAWGWDPDPDPPDDTDIDRDFGKGWDWDADPVPGIDIDIDGDDDDDDPDDCADPVGGPD

Mean predicted aligned error: 4.75 Å